Protein AF-A0A1F4YD70-F1 (afdb_monomer_lite)

Radius of gyration: 12.91 Å; chains: 1; bounding box: 34×30×28 Å

pLDDT: mean 85.55, std 9.48, range [52.66, 94.5]

Sequence (64 aa):
MGAFRILLSPDLVDLNENIMVLFNGEKIFDARVAPDIEFMLRDYLANRDRRLVFANEIELRPLK

Secondary structure (DSSP, 8-state):
---EEEEEPTTTS-TTSEEEEEETTEEEEEEE----HHHHHHHHHHH--SSS---EEEEE----

Structure (mmCIF, N/CA/C/O backbone):
data_AF-A0A1F4YD70-F1
#
_entry.id   AF-A0A1F4YD70-F1
#
loop_
_atom_site.group_PDB
_atom_site.id
_atom_site.type_symbol
_atom_site.label_atom_id
_atom_site.label_alt_id
_atom_site.label_comp_id
_atom_site.label_asym_id
_atom_site.label_entity_id
_atom_site.label_seq_id
_atom_site.pdbx_PDB_ins_code
_atom_site.Cartn_x
_atom_site.Cartn_y
_atom_site.Cartn_z
_atom_site.occupancy
_atom_site.B_iso_or_equiv
_atom_site.auth_seq_id
_atom_site.auth_comp_id
_atom_site.auth_asym_id
_atom_site.auth_atom_id
_atom_site.pdbx_PDB_model_num
ATOM 1 N N . MET A 1 1 ? -6.426 19.625 0.431 1.00 53.12 1 MET A N 1
ATOM 2 C CA . MET A 1 1 ? -6.713 18.283 0.984 1.00 53.12 1 MET A CA 1
ATOM 3 C C . MET A 1 1 ? -5.397 17.540 1.060 1.00 53.12 1 MET A C 1
ATOM 5 O O . MET A 1 1 ? -4.682 17.547 0.067 1.00 53.12 1 MET A O 1
ATOM 9 N N . GLY A 1 2 ? -5.031 17.029 2.236 1.00 72.31 2 GLY A N 1
ATOM 10 C CA . GLY A 1 2 ? -3.775 16.300 2.421 1.00 72.31 2 GLY A CA 1
ATOM 11 C C . GLY A 1 2 ? -3.921 14.856 1.956 1.00 72.31 2 GLY A C 1
ATOM 12 O O . GLY A 1 2 ? -4.972 14.266 2.163 1.00 72.31 2 GLY A O 1
ATOM 13 N N . ALA A 1 3 ? -2.891 14.306 1.329 1.00 80.56 3 ALA A N 1
ATOM 14 C CA . ALA A 1 3 ? -2.748 12.878 1.077 1.00 80.56 3 ALA A CA 1
ATOM 15 C C . ALA A 1 3 ? -1.372 12.471 1.598 1.00 80.56 3 ALA A C 1
ATOM 17 O O . ALA A 1 3 ? -0.438 13.277 1.555 1.00 80.56 3 ALA A O 1
ATOM 18 N N . PHE A 1 4 ? -1.247 11.249 2.100 1.00 86.06 4 PHE A N 1
ATOM 19 C CA . PHE A 1 4 ? 0.042 10.716 2.513 1.00 86.06 4 PHE A CA 1
ATOM 20 C C . PHE A 1 4 ? 0.249 9.327 1.925 1.00 86.06 4 PHE A C 1
ATOM 22 O O . PHE A 1 4 ? -0.697 8.573 1.694 1.00 86.06 4 PHE A O 1
ATOM 29 N N . ARG A 1 5 ? 1.515 9.031 1.640 1.00 90.38 5 ARG A N 1
ATOM 30 C CA . ARG A 1 5 ? 1.973 7.746 1.122 1.00 90.38 5 ARG A CA 1
ATOM 31 C C . ARG A 1 5 ? 2.784 7.068 2.210 1.00 90.38 5 ARG A C 1
ATOM 33 O O . ARG A 1 5 ? 3.664 7.695 2.798 1.00 90.38 5 ARG A O 1
ATOM 40 N N . ILE A 1 6 ? 2.473 5.807 2.468 1.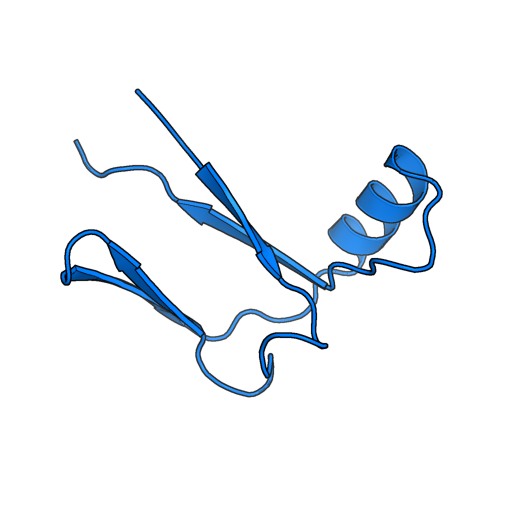00 90.69 6 ILE A N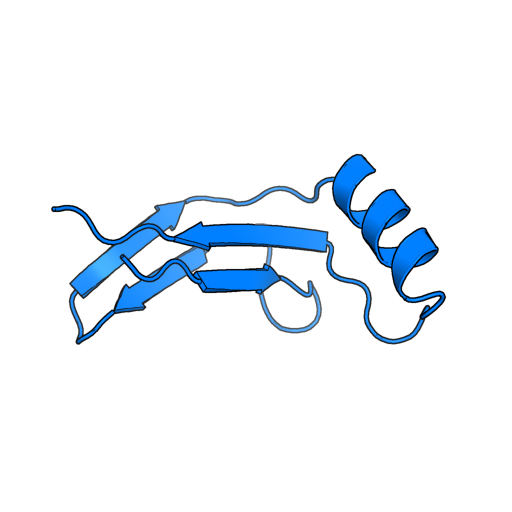 1
ATOM 41 C CA . ILE A 1 6 ? 3.254 4.945 3.350 1.00 90.69 6 ILE A CA 1
ATOM 42 C C . ILE A 1 6 ? 4.045 4.004 2.454 1.00 90.69 6 ILE A C 1
ATOM 44 O O . ILE A 1 6 ? 3.451 3.226 1.712 1.00 90.69 6 ILE A O 1
ATOM 48 N N . LEU A 1 7 ? 5.370 4.088 2.514 1.00 91.50 7 LEU A N 1
ATOM 49 C CA . LEU A 1 7 ? 6.251 3.170 1.800 1.00 91.50 7 LEU A CA 1
ATOM 50 C C . LEU A 1 7 ? 6.435 1.901 2.634 1.00 91.50 7 LEU A C 1
ATOM 52 O O . LEU A 1 7 ? 6.690 1.973 3.837 1.00 91.50 7 LEU A O 1
ATOM 56 N N . LEU A 1 8 ? 6.298 0.746 1.995 1.00 91.56 8 LEU A N 1
ATOM 57 C CA . LEU A 1 8 ? 6.363 -0.554 2.647 1.00 91.56 8 LEU A CA 1
ATOM 58 C C . LEU A 1 8 ? 7.713 -1.203 2.368 1.00 91.56 8 LEU A C 1
ATOM 60 O O . LEU A 1 8 ? 8.035 -1.508 1.219 1.00 91.56 8 LEU A O 1
ATOM 64 N N . SER A 1 9 ? 8.492 -1.433 3.424 1.00 89.06 9 SER A N 1
ATOM 65 C CA . SER A 1 9 ? 9.694 -2.267 3.360 1.00 89.06 9 SER A CA 1
ATOM 66 C C . SER A 1 9 ? 9.381 -3.664 3.907 1.00 89.06 9 SER A C 1
ATOM 68 O O . SER A 1 9 ? 8.793 -3.754 4.990 1.00 89.06 9 SER A O 1
ATOM 70 N N . PRO A 1 10 ? 9.799 -4.743 3.221 1.00 87.25 10 PRO A N 1
ATOM 71 C CA . PRO A 1 10 ? 9.662 -6.106 3.733 1.00 87.25 10 PRO A CA 1
ATOM 72 C C . PRO A 1 10 ? 10.480 -6.350 5.014 1.00 87.25 10 PRO A C 1
ATOM 74 O O . PRO A 1 10 ? 10.211 -7.307 5.730 1.00 87.25 10 PRO A O 1
ATOM 77 N N . ASP A 1 11 ? 11.438 -5.474 5.340 1.00 87.88 11 ASP A N 1
ATOM 78 C CA . ASP A 1 11 ? 12.187 -5.536 6.603 1.00 87.88 11 ASP A CA 1
ATOM 79 C C . ASP A 1 11 ? 11.372 -5.018 7.802 1.00 87.88 11 ASP A C 1
ATOM 81 O O . ASP A 1 11 ? 11.750 -5.228 8.954 1.00 87.88 11 ASP A O 1
ATOM 85 N N . LEU A 1 12 ? 10.277 -4.295 7.539 1.00 87.38 12 LEU A N 1
ATOM 86 C CA . LEU A 1 12 ? 9.440 -3.657 8.559 1.00 87.38 12 LEU A CA 1
ATOM 87 C C . LEU A 1 12 ? 8.078 -4.334 8.720 1.00 87.38 12 LEU A C 1
ATOM 89 O O . LEU A 1 12 ? 7.514 -4.303 9.812 1.00 87.38 12 LEU A O 1
ATOM 93 N N . VAL A 1 13 ? 7.532 -4.899 7.642 1.00 89.19 13 VAL A N 1
ATOM 94 C CA . VAL A 1 13 ? 6.206 -5.527 7.624 1.00 89.19 13 VAL A CA 1
ATOM 95 C C . VAL A 1 13 ? 6.233 -6.827 6.828 1.00 89.19 13 VAL A C 1
ATOM 97 O O . VAL A 1 13 ? 6.866 -6.902 5.775 1.00 89.19 13 VAL A O 1
ATOM 100 N N . ASP A 1 14 ? 5.503 -7.840 7.297 1.00 90.00 14 ASP A N 1
ATOM 101 C CA . ASP A 1 14 ? 5.305 -9.069 6.528 1.00 90.00 14 ASP A CA 1
ATOM 102 C C . ASP A 1 14 ? 4.219 -8.857 5.461 1.00 90.00 14 ASP A C 1
ATOM 104 O O . ASP A 1 14 ? 3.036 -8.702 5.762 1.00 90.00 14 ASP A O 1
ATOM 108 N N . LEU A 1 15 ? 4.624 -8.865 4.189 1.00 88.50 15 LEU A N 1
ATOM 109 C CA . LEU A 1 15 ? 3.732 -8.709 3.031 1.00 88.50 15 LEU A CA 1
ATOM 110 C C . LEU A 1 15 ? 2.894 -9.972 2.739 1.00 88.50 15 LEU A C 1
ATOM 112 O O . LEU A 1 15 ? 2.044 -9.983 1.838 1.00 88.50 15 LEU A O 1
ATOM 116 N N . ASN A 1 16 ? 3.129 -11.066 3.469 1.00 90.69 16 ASN A N 1
ATOM 117 C CA . ASN A 1 16 ? 2.292 -12.261 3.402 1.00 90.69 16 ASN A CA 1
ATOM 118 C C . ASN A 1 16 ? 1.030 -12.155 4.256 1.00 90.69 16 ASN A C 1
ATOM 120 O O . ASN A 1 16 ? 0.087 -12.913 4.016 1.00 90.69 16 ASN A O 1
ATOM 124 N N . GLU A 1 17 ? 0.993 -11.198 5.178 1.00 92.69 17 GLU A N 1
ATOM 125 C CA . GLU A 1 17 ? -0.158 -10.906 6.018 1.00 92.69 17 GLU A CA 1
ATOM 126 C C . GLU A 1 17 ? -0.912 -9.661 5.530 1.00 92.69 17 GLU A C 1
ATOM 128 O O . GLU A 1 17 ? -0.496 -8.945 4.612 1.00 92.69 17 GLU A O 1
ATOM 133 N N . ASN A 1 18 ? -2.075 -9.412 6.131 1.00 94.50 18 ASN A N 1
ATOM 134 C CA . ASN A 1 18 ? -2.781 -8.160 5.910 1.00 94.50 18 ASN A CA 1
ATOM 135 C C . ASN A 1 18 ? -2.041 -7.020 6.606 1.00 94.50 18 ASN A C 1
ATOM 137 O O . ASN A 1 18 ? -1.692 -7.112 7.781 1.00 94.50 18 ASN A O 1
ATOM 141 N N . ILE A 1 19 ? -1.896 -5.901 5.903 1.00 93.19 19 ILE A N 1
ATOM 142 C CA . ILE A 1 19 ? -1.419 -4.661 6.499 1.00 93.19 19 ILE A CA 1
ATOM 143 C C . ILE A 1 19 ? -2.627 -3.875 6.981 1.00 93.19 19 ILE A C 1
ATOM 145 O O . ILE A 1 19 ? -3.525 -3.563 6.199 1.00 93.19 19 ILE A O 1
ATOM 149 N N . MET A 1 20 ? -2.617 -3.523 8.265 1.00 93.81 20 MET A N 1
ATOM 150 C CA . MET A 1 20 ? -3.618 -2.664 8.881 1.00 93.81 20 MET A CA 1
ATOM 151 C C . MET A 1 20 ? -3.043 -1.269 9.125 1.00 93.81 20 MET A C 1
ATOM 153 O O . MET A 1 20 ? -1.995 -1.129 9.752 1.00 93.81 20 MET A O 1
ATOM 157 N N . VAL A 1 21 ? -3.752 -0.232 8.678 1.00 90.81 21 VAL A N 1
ATOM 158 C CA . VAL A 1 21 ? -3.425 1.161 9.002 1.00 90.81 21 VAL A CA 1
ATOM 159 C C . VAL A 1 21 ? -4.527 1.747 9.869 1.00 90.81 21 VAL A C 1
ATOM 161 O O . VAL A 1 21 ? -5.703 1.752 9.494 1.00 90.81 21 VAL A O 1
ATOM 164 N N . LEU A 1 22 ? -4.118 2.265 11.026 1.00 91.25 22 LEU A N 1
ATOM 165 C CA . LEU A 1 22 ? -4.977 2.977 11.960 1.00 91.25 22 LEU A CA 1
ATOM 166 C C . LEU A 1 22 ? -4.664 4.474 11.905 1.00 91.25 22 LEU A C 1
ATOM 168 O O . LEU A 1 22 ? -3.506 4.871 12.033 1.00 91.25 22 LEU A O 1
ATOM 172 N N . PHE A 1 23 ? -5.689 5.310 11.767 1.00 86.25 23 PHE A N 1
ATOM 173 C CA . PHE A 1 23 ? -5.575 6.762 11.866 1.00 86.25 23 PHE A CA 1
ATOM 174 C C . PHE A 1 23 ? -6.503 7.263 12.967 1.00 86.25 23 PHE A C 1
ATOM 176 O O . PHE A 1 23 ? -7.702 7.013 12.931 1.00 86.25 23 PHE A O 1
ATOM 183 N N . ASN A 1 24 ? -5.943 7.924 13.984 1.00 89.00 24 ASN A N 1
ATOM 184 C CA . ASN A 1 24 ? -6.674 8.327 15.194 1.00 89.00 24 ASN A CA 1
ATOM 185 C C . ASN A 1 24 ? -7.454 7.174 15.862 1.00 89.00 24 ASN A C 1
ATOM 187 O O . ASN A 1 24 ? -8.530 7.378 16.415 1.00 89.00 24 ASN A O 1
ATOM 191 N N . GLY A 1 25 ? -6.912 5.953 15.806 1.00 91.00 25 GLY A N 1
ATOM 192 C CA . GLY A 1 25 ? -7.551 4.751 16.353 1.00 91.00 25 GLY A CA 1
ATOM 193 C C . GLY A 1 25 ? -8.610 4.115 15.446 1.00 91.00 25 GLY A C 1
ATOM 194 O O . GLY A 1 25 ? -9.094 3.033 15.766 1.00 91.00 25 GLY A O 1
ATOM 195 N N . GLU A 1 26 ? -8.939 4.727 14.307 1.00 89.62 26 GLU A N 1
ATOM 196 C CA . GLU A 1 26 ? -9.866 4.173 13.322 1.00 89.62 26 GLU A CA 1
ATOM 197 C C . GLU A 1 26 ? -9.119 3.388 12.240 1.00 89.62 26 GLU A C 1
ATOM 199 O O . GLU A 1 26 ? -8.097 3.835 11.718 1.00 89.62 26 GLU A O 1
ATOM 204 N N . LYS A 1 27 ? -9.639 2.212 11.881 1.00 92.00 27 LYS A N 1
ATOM 205 C CA . LYS A 1 27 ? -9.077 1.374 10.821 1.00 92.00 27 LYS A CA 1
ATOM 206 C C . LYS A 1 27 ? -9.444 1.926 9.450 1.00 92.00 27 LYS A C 1
ATOM 208 O O . LYS A 1 27 ? -10.579 1.782 9.009 1.00 92.00 27 LYS A O 1
ATOM 213 N N . ILE A 1 28 ? -8.460 2.505 8.769 1.00 91.06 28 ILE A N 1
ATOM 214 C CA . ILE A 1 28 ? -8.639 3.134 7.453 1.00 91.06 28 ILE A CA 1
ATOM 215 C C . ILE A 1 28 ? -8.127 2.270 6.294 1.00 91.06 28 ILE A C 1
ATOM 217 O O . ILE A 1 28 ? -8.448 2.537 5.139 1.00 91.06 28 ILE A O 1
ATOM 221 N N . PHE A 1 29 ? -7.341 1.232 6.589 1.00 91.50 29 PHE A N 1
ATOM 222 C CA . PHE A 1 29 ? -6.859 0.250 5.620 1.00 91.50 29 PHE A CA 1
ATOM 223 C C . PHE A 1 29 ? -6.649 -1.099 6.316 1.00 91.50 29 PHE A C 1
ATOM 225 O O . PHE A 1 29 ? -6.166 -1.132 7.447 1.00 91.50 29 PHE A O 1
ATOM 232 N N . ASP A 1 30 ? -7.032 -2.194 5.661 1.00 94.19 30 ASP A N 1
ATOM 233 C CA . ASP A 1 30 ? -6.849 -3.574 6.132 1.00 94.19 30 ASP A CA 1
ATOM 234 C C . ASP A 1 30 ? -6.925 -4.516 4.931 1.00 94.19 30 ASP A C 1
ATOM 236 O O . ASP A 1 30 ? -8.005 -4.957 4.529 1.00 94.19 30 ASP A O 1
ATOM 240 N N . ALA A 1 31 ? -5.784 -4.726 4.285 1.00 92.75 31 ALA A N 1
ATOM 241 C CA . ALA A 1 31 ? -5.688 -5.580 3.112 1.00 92.75 31 ALA A CA 1
ATOM 242 C C . ALA A 1 31 ? -4.260 -6.094 2.921 1.00 92.75 31 ALA A C 1
ATOM 244 O O . ALA A 1 31 ? -3.289 -5.496 3.390 1.00 92.75 31 ALA A O 1
ATOM 245 N N . ARG A 1 32 ? -4.129 -7.197 2.183 1.00 92.50 32 ARG A N 1
ATOM 246 C CA . ARG A 1 32 ? -2.829 -7.692 1.731 1.00 92.50 32 ARG A CA 1
ATOM 247 C C . ARG A 1 32 ? -2.294 -6.799 0.616 1.00 92.50 32 ARG A C 1
ATOM 249 O O . ARG A 1 32 ? -2.996 -6.536 -0.360 1.00 92.50 32 ARG A O 1
ATOM 256 N N . VAL A 1 33 ? -1.038 -6.386 0.743 1.00 91.00 33 VAL A N 1
ATOM 257 C CA . VAL A 1 33 ? -0.336 -5.599 -0.275 1.00 91.00 33 VAL A CA 1
ATOM 258 C C . VAL A 1 33 ? 0.787 -6.450 -0.848 1.00 91.00 33 VAL A C 1
ATOM 260 O O . VAL A 1 33 ? 1.746 -6.776 -0.156 1.00 91.00 33 VAL A O 1
ATOM 263 N N . ALA A 1 34 ? 0.648 -6.845 -2.111 1.00 90.56 34 ALA A N 1
ATOM 264 C CA . ALA A 1 34 ? 1.687 -7.596 -2.807 1.00 90.56 34 ALA A CA 1
ATOM 265 C C . ALA A 1 34 ? 2.834 -6.664 -3.230 1.00 90.56 34 ALA A C 1
ATOM 267 O O . ALA A 1 34 ? 2.578 -5.488 -3.476 1.00 90.56 34 ALA A O 1
ATOM 268 N N . PRO A 1 35 ? 4.076 -7.152 -3.363 1.00 90.38 35 PRO A N 1
ATOM 269 C CA . PRO A 1 35 ? 5.155 -6.376 -3.969 1.00 90.38 35 PRO A CA 1
ATOM 270 C C . PRO A 1 35 ? 4.797 -5.890 -5.382 1.00 90.38 35 PRO A C 1
ATOM 272 O O . PRO A 1 35 ? 4.226 -6.645 -6.172 1.00 90.38 35 PRO A O 1
ATOM 275 N N . ASP A 1 36 ? 5.173 -4.656 -5.709 1.00 91.44 36 ASP A N 1
ATOM 276 C CA . ASP A 1 36 ? 5.006 -4.051 -7.030 1.00 91.44 36 ASP A CA 1
ATOM 277 C C . ASP A 1 36 ? 6.382 -3.827 -7.676 1.00 91.44 36 ASP A C 1
ATOM 279 O O . ASP A 1 36 ? 7.144 -2.932 -7.308 1.00 91.44 36 ASP A O 1
ATOM 283 N N . ILE A 1 37 ? 6.699 -4.660 -8.670 1.00 89.44 37 ILE A N 1
ATOM 284 C CA . ILE A 1 37 ? 7.984 -4.631 -9.378 1.00 89.44 37 ILE A CA 1
ATOM 285 C C . ILE A 1 37 ? 8.177 -3.311 -10.135 1.00 89.44 37 ILE A C 1
ATOM 287 O O . ILE A 1 37 ? 9.298 -2.801 -10.198 1.00 89.44 37 ILE A O 1
ATOM 291 N N . GLU A 1 38 ? 7.115 -2.751 -10.720 1.00 90.06 38 GLU A N 1
ATOM 292 C CA . GLU A 1 38 ? 7.214 -1.496 -11.463 1.00 90.06 38 GLU A CA 1
ATOM 293 C C . GLU A 1 38 ? 7.547 -0.351 -10.507 1.00 90.06 38 GLU A C 1
ATOM 295 O O . GLU A 1 38 ? 8.466 0.428 -10.775 1.00 90.06 38 GLU A O 1
ATOM 300 N N . PHE A 1 39 ? 6.870 -0.300 -9.357 1.00 89.38 39 PHE A N 1
ATOM 301 C CA . PHE A 1 39 ? 7.197 0.635 -8.285 1.00 89.38 39 PHE A CA 1
ATOM 302 C C . PHE A 1 39 ? 8.655 0.486 -7.832 1.00 89.38 39 PHE A C 1
ATOM 304 O O . PHE A 1 39 ? 9.381 1.479 -7.816 1.00 89.38 39 PHE A O 1
ATOM 311 N N . MET A 1 40 ? 9.110 -0.738 -7.547 1.00 87.69 40 MET A N 1
ATOM 312 C CA . MET A 1 40 ? 10.485 -1.012 -7.109 1.00 87.69 40 MET A CA 1
ATOM 313 C C . MET A 1 40 ? 11.533 -0.522 -8.115 1.00 87.69 40 MET A C 1
ATOM 315 O O . MET A 1 40 ? 12.524 0.102 -7.736 1.00 87.69 40 MET A O 1
ATOM 319 N N . LEU A 1 41 ? 11.325 -0.779 -9.412 1.00 87.75 41 LEU A N 1
ATOM 320 C CA . LEU A 1 41 ? 12.227 -0.308 -10.466 1.00 87.75 41 LEU A CA 1
ATOM 321 C C . LEU A 1 41 ? 12.248 1.218 -10.536 1.00 87.75 41 LEU A C 1
ATOM 323 O O . LEU A 1 41 ? 13.316 1.821 -10.665 1.00 87.75 41 LEU A O 1
ATOM 327 N N . ARG A 1 42 ? 11.076 1.847 -10.445 1.00 89.31 42 ARG A N 1
ATOM 328 C CA . ARG A 1 42 ? 10.940 3.301 -10.519 1.00 89.31 42 ARG A CA 1
ATOM 329 C C . ARG A 1 42 ? 11.579 3.986 -9.309 1.00 89.31 42 ARG A C 1
ATOM 331 O O . ARG A 1 42 ? 12.275 4.983 -9.489 1.00 89.31 42 ARG A O 1
ATOM 338 N N . ASP A 1 43 ? 11.394 3.434 -8.112 1.00 85.69 43 ASP A N 1
ATOM 339 C CA . ASP A 1 43 ? 11.995 3.922 -6.868 1.00 85.69 43 ASP A CA 1
ATOM 340 C C . ASP A 1 43 ? 13.524 3.776 -6.886 1.00 85.69 43 ASP A C 1
ATOM 342 O O . ASP A 1 43 ? 14.250 4.743 -6.643 1.00 85.69 43 ASP A O 1
ATOM 346 N N . TYR A 1 44 ? 14.025 2.613 -7.321 1.00 84.81 44 TYR A N 1
ATOM 347 C CA . TYR A 1 44 ? 15.456 2.385 -7.507 1.00 84.81 44 TYR A CA 1
ATOM 348 C C . TYR A 1 44 ? 16.076 3.372 -8.505 1.00 84.81 44 TYR A C 1
ATOM 350 O O . TYR A 1 44 ? 17.153 3.913 -8.258 1.00 84.81 44 TYR A O 1
ATOM 358 N N . LEU A 1 45 ? 15.416 3.642 -9.635 1.00 86.12 45 LEU A N 1
ATOM 359 C CA . LEU A 1 45 ? 15.916 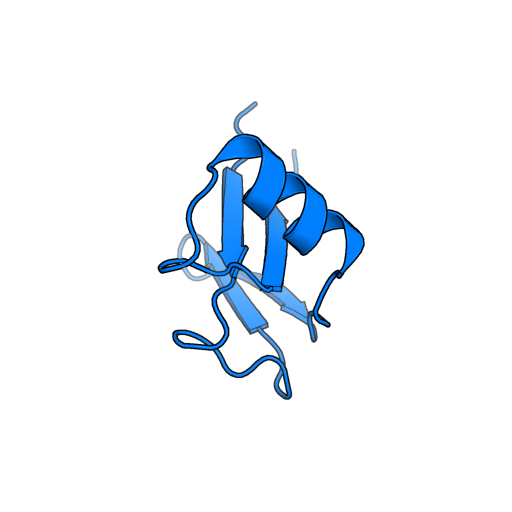4.604 -10.622 1.00 86.12 45 LEU A CA 1
ATOM 360 C C . LEU A 1 45 ? 15.913 6.043 -10.091 1.00 86.12 45 LEU A C 1
ATOM 362 O O . LEU A 1 45 ? 16.832 6.802 -10.411 1.00 86.12 45 LEU A O 1
ATOM 366 N N . ALA A 1 46 ? 14.905 6.408 -9.294 1.00 84.44 46 ALA A N 1
ATOM 367 C CA . ALA A 1 46 ? 14.756 7.743 -8.728 1.00 84.44 46 ALA A CA 1
ATOM 368 C C . ALA A 1 46 ? 15.782 8.026 -7.622 1.00 84.44 46 ALA A C 1
ATOM 370 O O . ALA A 1 46 ? 16.423 9.076 -7.634 1.00 84.44 4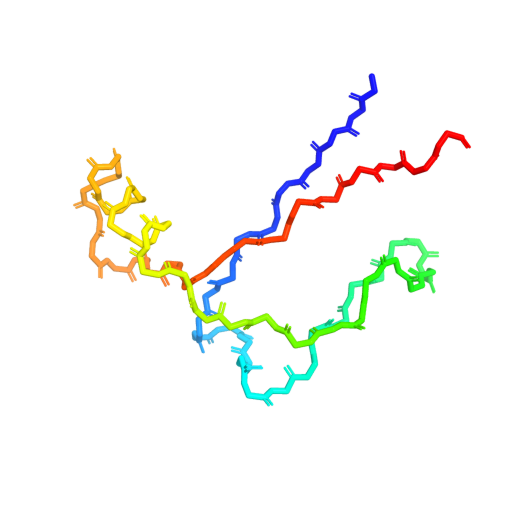6 ALA A O 1
ATOM 371 N N . ASN A 1 47 ? 15.972 7.083 -6.698 1.00 83.00 47 ASN A N 1
ATOM 372 C CA . ASN A 1 47 ? 16.823 7.278 -5.524 1.00 83.00 47 ASN A CA 1
ATOM 373 C C . ASN A 1 47 ? 18.250 6.747 -5.720 1.00 83.00 47 ASN A C 1
ATOM 375 O O . ASN A 1 47 ? 19.163 7.148 -4.999 1.00 83.00 47 ASN A O 1
ATOM 379 N N . ARG A 1 48 ? 18.460 5.848 -6.694 1.00 77.06 48 ARG A N 1
ATOM 380 C CA . ARG A 1 48 ? 19.709 5.088 -6.915 1.00 77.06 48 ARG A CA 1
ATOM 381 C C . ARG A 1 48 ? 20.232 4.390 -5.657 1.00 77.06 48 ARG A C 1
ATOM 383 O O . ARG A 1 48 ? 21.416 4.060 -5.579 1.00 77.06 48 ARG A O 1
ATOM 390 N N . ASP A 1 49 ? 19.351 4.150 -4.693 1.00 71.31 49 ASP A N 1
ATOM 391 C CA . ASP A 1 49 ? 19.672 3.509 -3.429 1.00 71.31 49 ASP A CA 1
ATOM 392 C C . ASP A 1 49 ? 19.324 2.019 -3.504 1.00 71.31 49 ASP A C 1
ATOM 394 O O . ASP A 1 49 ? 18.285 1.626 -4.026 1.00 71.31 49 ASP A O 1
ATOM 398 N N . ARG A 1 50 ? 20.234 1.179 -3.009 1.00 66.25 50 ARG A N 1
ATOM 399 C CA . ARG A 1 50 ? 20.050 -0.277 -2.886 1.00 66.25 50 ARG A CA 1
ATOM 400 C C . ARG A 1 50 ? 19.871 -0.723 -1.439 1.00 66.25 50 ARG A C 1
ATOM 402 O O . ARG A 1 50 ? 19.711 -1.914 -1.202 1.00 66.25 50 ARG A O 1
ATOM 409 N N . ARG A 1 51 ? 19.996 0.194 -0.475 1.00 68.56 51 ARG A N 1
ATOM 410 C CA . ARG A 1 51 ? 19.960 -0.107 0.960 1.00 68.56 51 ARG A CA 1
ATOM 411 C C . ARG A 1 51 ? 18.543 -0.068 1.514 1.00 68.56 51 ARG A C 1
ATOM 413 O O . ARG A 1 51 ? 18.220 -0.896 2.353 1.00 68.56 51 ARG A O 1
ATOM 420 N N . LEU A 1 52 ? 17.715 0.861 1.040 1.00 69.94 52 LEU A N 1
ATOM 421 C CA . LEU A 1 52 ? 16.289 0.939 1.353 1.00 69.94 52 LEU A CA 1
ATOM 422 C C . LEU A 1 52 ? 15.494 0.506 0.123 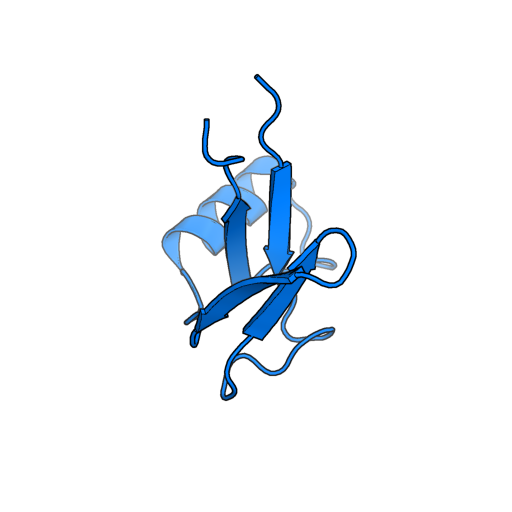1.00 69.94 52 LEU A C 1
ATOM 424 O O . LEU A 1 52 ? 15.334 1.275 -0.818 1.00 69.94 52 LEU A O 1
ATOM 428 N N . VAL A 1 53 ? 15.039 -0.747 0.122 1.00 77.88 53 VAL A N 1
ATOM 429 C CA . VAL A 1 53 ? 14.209 -1.301 -0.953 1.00 77.88 53 VAL A CA 1
ATOM 430 C C . VAL A 1 53 ? 12.765 -1.333 -0.475 1.00 77.88 53 VAL A C 1
ATOM 432 O O . VAL A 1 53 ? 12.385 -2.167 0.345 1.00 77.88 53 VAL A O 1
ATOM 435 N N . PHE A 1 54 ? 11.950 -0.421 -0.991 1.00 88.94 54 PHE A N 1
ATOM 436 C CA . PHE A 1 54 ? 10.513 -0.451 -0.759 1.00 88.94 54 PHE A CA 1
ATOM 437 C C . PHE A 1 54 ? 9.862 -1.403 -1.755 1.00 88.94 54 PHE A C 1
ATOM 439 O O . PHE A 1 54 ? 10.075 -1.288 -2.958 1.00 88.94 54 PHE A O 1
ATOM 446 N N . ALA A 1 55 ? 9.075 -2.350 -1.257 1.00 89.12 55 ALA A N 1
ATOM 447 C CA . ALA A 1 55 ? 8.406 -3.348 -2.082 1.00 89.12 55 ALA A CA 1
ATOM 448 C C . ALA A 1 55 ? 7.080 -2.839 -2.655 1.00 89.12 55 ALA A C 1
ATOM 450 O O . ALA A 1 55 ? 6.661 -3.309 -3.707 1.00 89.12 55 ALA A O 1
ATOM 451 N N . ASN A 1 56 ? 6.405 -1.916 -1.966 1.00 91.75 56 ASN A N 1
ATOM 452 C CA . ASN A 1 56 ? 5.193 -1.261 -2.452 1.00 91.75 56 ASN A CA 1
ATOM 453 C C . ASN A 1 56 ? 4.893 0.004 -1.624 1.00 91.75 56 ASN A C 1
ATOM 455 O O . ASN A 1 56 ? 5.652 0.375 -0.726 1.00 91.75 56 ASN A O 1
ATOM 459 N N . GLU A 1 57 ? 3.757 0.638 -1.886 1.00 91.50 57 GLU A N 1
ATOM 460 C CA . GLU A 1 57 ? 3.233 1.774 -1.154 1.00 91.50 57 GLU A CA 1
ATOM 461 C C . GLU A 1 57 ? 1.717 1.710 -0.957 1.00 91.50 57 GLU A C 1
ATOM 463 O O . GLU A 1 57 ? 0.983 1.118 -1.746 1.00 91.50 57 GLU A O 1
ATOM 468 N N . ILE A 1 58 ? 1.241 2.369 0.099 1.00 91.00 58 ILE A N 1
ATOM 469 C CA . ILE A 1 58 ? -0.183 2.601 0.346 1.00 91.00 58 ILE A CA 1
ATOM 470 C C . ILE A 1 58 ? -0.430 4.102 0.239 1.00 91.00 58 ILE A C 1
ATOM 472 O O . ILE A 1 58 ? 0.114 4.888 1.020 1.00 91.00 58 ILE A O 1
ATOM 476 N N . GLU A 1 59 ? -1.261 4.508 -0.719 1.00 89.75 59 GLU A N 1
ATOM 477 C CA . GLU A 1 59 ? -1.736 5.886 -0.827 1.00 89.75 59 GLU A CA 1
ATOM 478 C C . GLU A 1 59 ? -3.039 6.045 -0.040 1.00 89.75 59 GLU A C 1
ATOM 480 O O . GLU A 1 59 ? -4.054 5.422 -0.354 1.00 89.75 59 GLU A O 1
ATOM 485 N N . LEU A 1 60 ? -3.020 6.901 0.982 1.00 86.56 60 LEU A N 1
ATOM 486 C CA . LEU A 1 60 ? -4.183 7.178 1.816 1.00 86.56 60 LEU A CA 1
ATOM 487 C C . LEU A 1 60 ? -4.696 8.583 1.529 1.00 86.56 60 LEU A C 1
ATOM 489 O O . LEU A 1 60 ? -3.995 9.589 1.692 1.00 86.56 60 LEU A O 1
ATOM 493 N N . ARG A 1 61 ? -5.957 8.638 1.098 1.00 82.06 61 ARG A N 1
ATOM 494 C CA . ARG A 1 61 ? -6.699 9.877 0.884 1.00 82.06 61 ARG A CA 1
ATOM 495 C 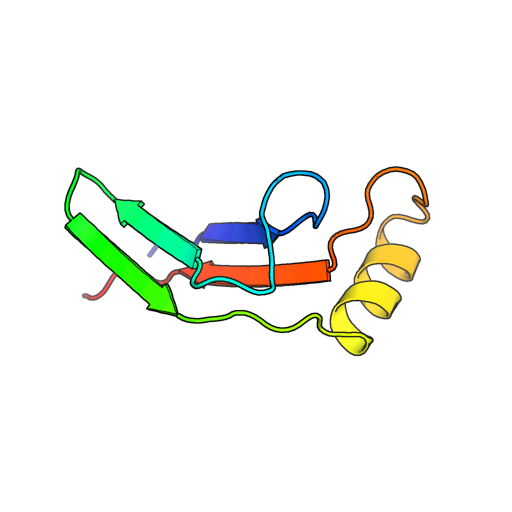C . ARG A 1 61 ? -7.776 9.974 1.963 1.00 82.06 61 ARG A C 1
ATOM 497 O O . ARG A 1 61 ? -8.590 9.056 2.052 1.00 82.06 61 ARG A O 1
ATOM 504 N N . PRO A 1 62 ? -7.804 11.039 2.779 1.00 65.06 62 PRO A N 1
ATOM 505 C CA . PRO A 1 62 ? -8.883 11.235 3.732 1.00 65.06 62 PRO A CA 1
ATOM 506 C C . PRO A 1 62 ? -10.212 11.320 2.975 1.00 65.06 62 PRO A C 1
ATOM 508 O O . PRO A 1 62 ? -10.332 12.055 1.989 1.00 65.06 62 PRO A O 1
ATOM 511 N N . LEU A 1 63 ? -11.190 10.532 3.424 1.00 62.41 63 LEU A N 1
ATOM 512 C CA . LEU A 1 63 ? -12.571 10.634 2.963 1.00 62.41 63 LEU A CA 1
ATOM 513 C C . LEU A 1 63 ? -13.111 12.017 3.366 1.00 62.41 63 LEU A C 1
ATOM 515 O O . LEU A 1 63 ? -12.804 12.511 4.450 1.00 62.41 63 LEU A O 1
ATOM 519 N N . LYS A 1 64 ? -13.816 12.660 2.430 1.00 52.66 64 LYS A N 1
ATOM 520 C CA . LYS A 1 64 ? -14.414 13.995 2.587 1.00 52.66 64 LYS A CA 1
ATOM 521 C C . LYS A 1 64 ? -15.381 14.066 3.761 1.00 52.66 64 LYS A C 1
ATOM 523 O O . LYS A 1 64 ? -16.164 13.105 3.911 1.00 52.66 64 LYS A O 1
#

Foldseek 3Di:
DDKDKDFADCVVDPLVAWDWDADPNHTQGTGRDAFDPVVQVVVCVVPVDPPGGGRDMDIDDDDD